Protein AF-A0A4U3AWZ4-F1 (afdb_monomer)

Nearest PDB structures (foldseek):
  3dxq-assembly1_A  TM=5.877E-01  e=1.716E-02  Mesorhizobium loti
  8i8g-assembly1_A  TM=4.492E-01  e=3.059E-01  Streptosporangium roseum
  5x8r-assembly1_d  TM=2.273E-01  e=2.087E+00  Spinacia oleracea
  6gsm-assembly1_l  TM=3.420E-01  e=9.355E+00  Saccharomyces cerevisiae S288C

Foldseek 3Di:
DDPPPDWDFDPDDDDWTWIDDDFKIWTADDPCVVVVQVVLVVCVVVVNPPDWHFDQADPVRTTITTHDDDDDQGPPGDPVVVDPVVD

Radius of gyration: 14.71 Å; Cα contacts (8 Å, |Δi|>4): 103; chains: 1; bounding box: 36×28×36 Å

Sequence (87 aa):
MSNYTNQEKLTGGNVSNVYRSENTVRRELKPGSAKIHTLLQHLENKGFHHAPKFLGVDEKDREILSFIEGDAGNYPLKEYMRSNDVL

pLDDT: mean 89.73, std 12.41, range [37.22, 98.62]

Secondary structure (DSSP, 8-state):
---TT-PEEPP--SS--EEEETTEEEEE--TTHHHHHHHHHHHHHTT-TTSPPEEEE-TTSEEEEE---S---PSSPPGGGGSGGG-

Solvent-accessible surface area (backbone atoms only — not comparable to full-atom values): 5572 Å² total; per-residue (Å²): 137,80,86,73,85,64,60,45,74,59,86,67,77,94,84,61,73,39,33,36,42,90,68,26,33,37,32,74,68,53,100,61,41,71,62,50,46,55,48,28,49,51,36,52,77,69,68,45,80,91,57,57,45,68,74,54,66,49,98,84,64,21,39,31,28,42,56,77,92,79,85,80,85,48,86,82,61,57,72,66,79,74,42,78,90,74,115

Organism: NCBI:txid1890302

Mean predicted aligned error: 5.3 Å

Structure (mmCIF, N/CA/C/O backbone):
data_AF-A0A4U3AWZ4-F1
#
_entry.id   AF-A0A4U3AWZ4-F1
#
loop_
_atom_site.group_PDB
_atom_site.id
_atom_site.type_symbol
_atom_site.label_atom_id
_atom_site.label_alt_id
_atom_site.label_comp_id
_atom_site.label_asym_id
_atom_site.label_entity_id
_atom_site.label_seq_id
_atom_site.pdbx_PDB_ins_code
_atom_site.Cartn_x
_atom_site.Cartn_y
_atom_site.Cartn_z
_atom_site.occupancy
_atom_site.B_iso_or_equiv
_atom_site.auth_seq_id
_atom_site.auth_comp_id
_atom_site.auth_asym_id
_atom_site.auth_atom_id
_atom_site.pdbx_PDB_model_num
ATOM 1 N N . MET A 1 1 ? -16.375 -11.939 16.083 1.00 37.22 1 MET A N 1
ATOM 2 C CA . MET A 1 1 ? -15.012 -11.814 16.646 1.00 37.22 1 MET A CA 1
ATOM 3 C C . MET A 1 1 ? -14.057 -11.880 15.471 1.00 37.22 1 MET A C 1
ATOM 5 O O . MET A 1 1 ? -14.047 -12.885 14.779 1.00 37.22 1 MET A O 1
ATOM 9 N N . SER A 1 2 ? -13.430 -10.755 15.138 1.00 46.81 2 SER A N 1
ATOM 10 C CA . SER A 1 2 ? -12.711 -10.561 13.876 1.00 46.81 2 SER A CA 1
ATOM 11 C C . SER A 1 2 ? -11.335 -11.239 13.904 1.00 46.81 2 SER A C 1
ATOM 13 O O . SER A 1 2 ? -10.603 -11.132 14.890 1.00 46.81 2 SER A O 1
ATOM 15 N N . ASN A 1 3 ? -11.013 -11.954 12.824 1.00 46.12 3 ASN A N 1
ATOM 16 C CA . ASN A 1 3 ? -9.791 -12.729 12.600 1.00 46.12 3 ASN A CA 1
ATOM 17 C C . ASN A 1 3 ? -8.555 -11.825 12.392 1.00 46.12 3 ASN A C 1
ATOM 19 O O . ASN A 1 3 ? -7.890 -11.890 11.361 1.00 46.12 3 ASN A O 1
ATOM 23 N N . TYR A 1 4 ? -8.204 -10.976 13.361 1.00 55.12 4 TYR A N 1
ATOM 24 C CA . TYR A 1 4 ? -6.986 -10.150 13.291 1.00 55.12 4 TYR A CA 1
ATOM 25 C C . TYR A 1 4 ? -5.684 -10.939 13.491 1.00 55.12 4 TYR A C 1
ATOM 27 O O . TYR A 1 4 ? -4.606 -10.346 13.468 1.00 55.12 4 TYR A O 1
ATOM 35 N N . THR A 1 5 ? -5.767 -12.251 13.708 1.00 58.38 5 THR A N 1
ATOM 36 C CA . THR A 1 5 ? -4.682 -13.075 14.249 1.00 58.38 5 THR A CA 1
ATOM 37 C C . THR A 1 5 ? -3.571 -13.403 13.251 1.00 58.38 5 THR A C 1
ATOM 39 O O . THR A 1 5 ? -2.541 -13.910 13.672 1.00 58.38 5 THR A O 1
ATOM 42 N N . ASN A 1 6 ? -3.727 -13.094 11.959 1.00 83.12 6 ASN A N 1
ATOM 43 C CA . ASN A 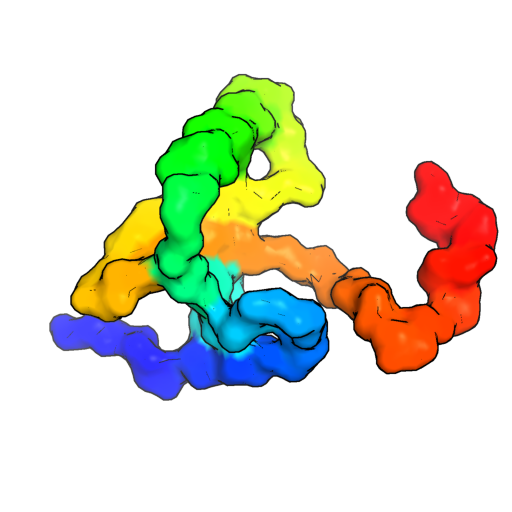1 6 ? -2.738 -13.446 10.933 1.00 83.12 6 ASN A CA 1
ATOM 44 C C . ASN A 1 6 ? -2.224 -12.215 10.164 1.00 83.12 6 ASN A C 1
ATOM 46 O O . ASN A 1 6 ? -2.285 -12.147 8.937 1.00 83.12 6 ASN A O 1
ATOM 50 N N . GLN A 1 7 ? -1.778 -11.196 10.907 1.00 90.56 7 GLN A N 1
ATOM 51 C CA . GLN A 1 7 ? -1.064 -10.052 10.338 1.00 90.56 7 GLN A CA 1
ATOM 52 C C . GLN A 1 7 ? 0.444 -10.297 10.381 1.00 90.56 7 GLN A C 1
ATOM 54 O O . GLN A 1 7 ? 1.005 -10.503 11.456 1.00 90.56 7 GLN A O 1
ATOM 59 N N . GLU A 1 8 ? 1.108 -10.202 9.234 1.00 94.19 8 GLU A N 1
ATOM 60 C CA . GLU A 1 8 ? 2.566 -10.212 9.144 1.00 94.19 8 GLU A CA 1
ATOM 61 C C . GLU A 1 8 ? 3.095 -8.786 8.984 1.00 94.19 8 GLU A C 1
ATOM 63 O O . GLU A 1 8 ? 2.545 -7.971 8.237 1.00 94.19 8 GLU A O 1
ATOM 68 N N . LYS A 1 9 ? 4.173 -8.456 9.696 1.00 93.56 9 LYS A N 1
ATOM 69 C CA . LYS A 1 9 ? 4.873 -7.192 9.470 1.00 93.56 9 LYS A CA 1
ATOM 70 C C . LYS A 1 9 ? 5.726 -7.338 8.213 1.00 93.56 9 LYS A C 1
ATOM 72 O O . LYS A 1 9 ? 6.606 -8.193 8.173 1.00 93.56 9 LYS A O 1
ATOM 77 N N . LEU A 1 10 ? 5.496 -6.484 7.219 1.00 91.56 10 LEU A N 1
ATOM 78 C CA . LEU A 1 10 ? 6.332 -6.460 6.024 1.00 91.56 10 LEU A CA 1
ATOM 79 C C . LEU A 1 10 ? 7.691 -5.835 6.348 1.00 91.56 10 LEU A C 1
ATOM 81 O O . LEU A 1 10 ? 7.779 -4.832 7.063 1.00 91.56 10 LEU A O 1
ATOM 85 N N . THR A 1 11 ? 8.751 -6.443 5.821 1.00 85.19 11 THR A N 1
ATOM 86 C CA . THR A 1 11 ? 10.119 -5.938 5.928 1.00 85.19 11 THR A CA 1
ATOM 87 C C . THR A 1 11 ? 10.426 -5.030 4.734 1.00 85.19 11 THR A C 1
ATOM 89 O O . THR A 1 11 ? 10.098 -5.340 3.590 1.00 85.19 11 THR A O 1
ATOM 92 N N . GLY A 1 12 ? 11.035 -3.873 5.002 1.00 79.69 12 GLY A N 1
ATOM 93 C CA . GLY A 1 12 ? 11.348 -2.860 3.990 1.00 79.69 12 GLY A C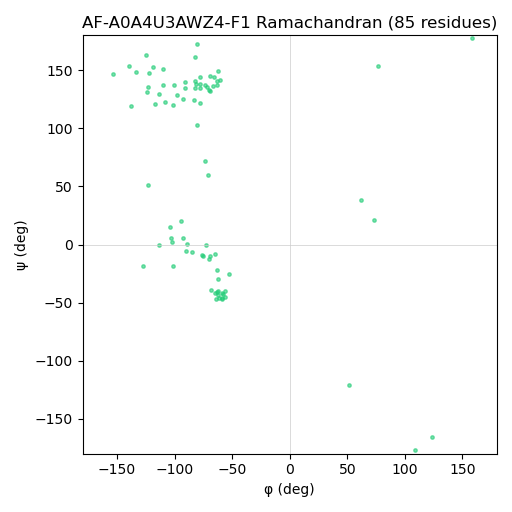A 1
ATOM 94 C C . GLY A 1 12 ? 10.492 -1.596 4.081 1.00 79.69 12 GLY A C 1
ATOM 95 O O . GLY A 1 12 ? 9.673 -1.434 4.986 1.00 79.69 12 GLY A O 1
ATOM 96 N N . GLY A 1 13 ? 10.711 -0.682 3.133 1.00 77.38 13 GLY A N 1
ATOM 97 C CA . GLY A 1 13 ? 10.161 0.672 3.175 1.00 77.38 13 GLY A CA 1
ATO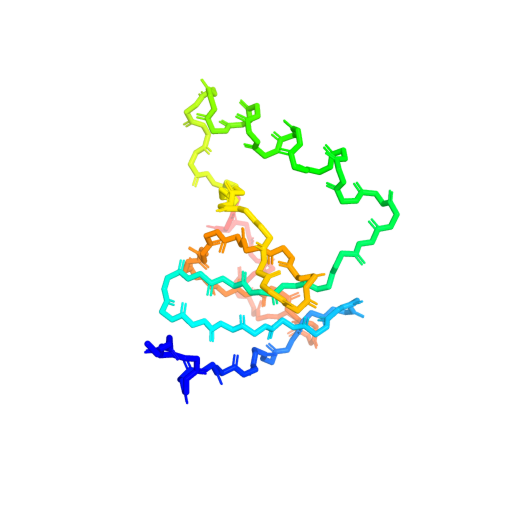M 98 C C . GLY A 1 13 ? 10.904 1.586 4.159 1.00 77.38 13 GLY A C 1
ATOM 99 O O . GLY A 1 13 ? 11.500 1.140 5.134 1.00 77.38 13 GLY A O 1
ATOM 100 N N . ASN A 1 14 ? 10.863 2.895 3.900 1.00 73.94 14 ASN A N 1
ATOM 101 C CA . ASN A 1 14 ? 11.683 3.868 4.637 1.00 73.94 14 ASN A CA 1
ATOM 102 C C . ASN A 1 14 ? 10.918 4.649 5.720 1.00 73.94 14 ASN A C 1
ATOM 104 O O . ASN A 1 14 ? 11.541 5.277 6.569 1.00 73.94 14 ASN A O 1
ATOM 108 N N . VAL A 1 15 ? 9.577 4.688 5.664 1.00 78.06 15 VAL A N 1
ATOM 109 C CA . VAL A 1 15 ? 8.798 5.771 6.313 1.00 78.06 15 VAL A CA 1
ATOM 110 C C . VAL A 1 15 ? 7.686 5.290 7.251 1.00 78.06 15 VAL A C 1
ATOM 112 O O . VAL A 1 15 ? 7.157 6.084 8.030 1.00 78.06 15 VAL A O 1
ATOM 115 N N . SER A 1 16 ? 7.232 4.041 7.157 1.00 85.12 16 SER A N 1
ATOM 116 C CA . SER A 1 16 ? 6.108 3.559 7.973 1.00 85.12 16 SER A CA 1
ATOM 117 C C . SER A 1 16 ? 6.168 2.060 8.186 1.00 85.12 16 SER A C 1
ATOM 119 O O . SER A 1 16 ? 6.541 1.327 7.274 1.00 85.12 16 SER A O 1
ATOM 121 N N . ASN A 1 17 ? 5.706 1.612 9.352 1.00 90.88 17 ASN A N 1
ATOM 122 C CA . ASN A 1 17 ? 5.423 0.202 9.581 1.00 90.88 17 ASN A CA 1
ATOM 123 C C . ASN A 1 17 ? 4.197 -0.214 8.757 1.00 90.88 17 ASN A C 1
ATOM 125 O O . ASN A 1 17 ? 3.172 0.470 8.778 1.00 90.88 17 ASN A O 1
ATOM 129 N N . VAL A 1 18 ? 4.303 -1.335 8.046 1.00 94.44 18 VAL A N 1
ATOM 130 C CA . VAL A 1 18 ? 3.223 -1.879 7.216 1.00 94.44 18 VAL A CA 1
ATOM 131 C C . VAL A 1 18 ? 2.931 -3.305 7.657 1.00 94.44 18 VAL A C 1
ATOM 133 O O . VAL A 1 18 ? 3.848 -4.113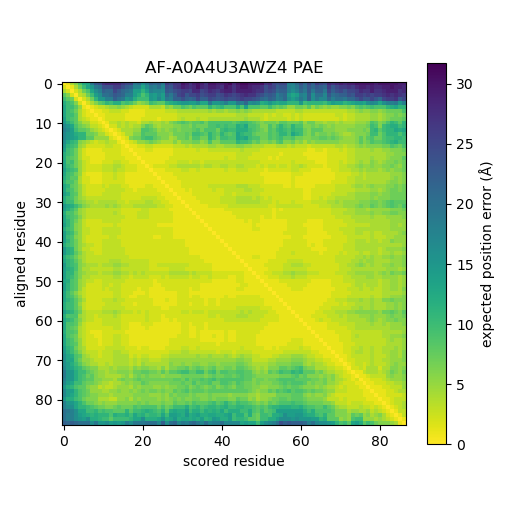 7.802 1.00 94.44 18 VAL A O 1
ATOM 136 N N . TYR A 1 19 ? 1.653 -3.612 7.864 1.00 95.50 19 TYR A N 1
ATOM 137 C CA . TYR A 1 19 ? 1.199 -4.942 8.263 1.00 95.50 19 TYR A CA 1
ATOM 138 C C . TYR A 1 19 ? 0.301 -5.522 7.181 1.00 95.50 19 TYR A C 1
ATOM 140 O O . TYR A 1 19 ? -0.727 -4.930 6.855 1.00 95.50 19 TYR A O 1
ATOM 148 N N . ARG A 1 20 ? 0.661 -6.672 6.622 1.00 95.56 20 ARG A N 1
ATOM 149 C CA . ARG A 1 20 ? -0.167 -7.383 5.652 1.00 95.56 20 ARG A CA 1
ATOM 150 C C . ARG A 1 20 ? -1.081 -8.364 6.371 1.00 95.56 20 ARG A C 1
ATOM 152 O O . ARG A 1 20 ? -0.666 -9.025 7.313 1.00 95.56 20 ARG A O 1
ATOM 159 N N . SER A 1 21 ? -2.321 -8.468 5.916 1.00 95.62 21 SER A N 1
ATOM 160 C CA . SER A 1 21 ? -3.191 -9.610 6.199 1.00 95.62 21 SER A CA 1
ATOM 161 C C . SER A 1 21 ? -3.914 -9.953 4.905 1.00 95.62 21 SER A C 1
ATOM 163 O O . SER A 1 21 ? -4.611 -9.114 4.324 1.00 95.62 21 SER A O 1
ATOM 165 N N . GLU A 1 22 ? -3.680 -11.180 4.442 1.00 94.25 22 GLU A N 1
ATOM 166 C CA . GLU A 1 22 ? -4.164 -11.694 3.160 1.00 94.25 22 GLU A CA 1
ATOM 167 C C . GLU A 1 22 ? -3.815 -10.743 1.996 1.00 94.25 22 GLU A C 1
ATOM 169 O O . GLU A 1 22 ? -2.645 -10.426 1.765 1.00 94.25 22 GLU A O 1
ATOM 174 N N . ASN A 1 23 ? -4.826 -10.250 1.280 1.00 96.19 23 ASN A N 1
ATOM 175 C CA . ASN A 1 23 ? -4.680 -9.402 0.096 1.00 96.19 23 ASN A CA 1
ATOM 176 C C . ASN A 1 23 ? -4.740 -7.903 0.419 1.00 96.19 23 ASN A C 1
ATOM 178 O O . ASN A 1 23 ? -5.032 -7.085 -0.451 1.00 96.19 23 ASN A O 1
ATOM 182 N N . THR A 1 24 ? -4.499 -7.524 1.675 1.00 97.50 24 THR A N 1
ATOM 183 C CA . THR A 1 24 ? -4.598 -6.134 2.131 1.00 97.50 24 THR A CA 1
ATOM 184 C C . THR A 1 24 ? -3.473 -5.767 3.092 1.00 97.50 24 THR A C 1
ATOM 186 O O . THR A 1 24 ? -2.924 -6.613 3.801 1.00 97.50 24 THR A O 1
ATOM 189 N N . VAL A 1 25 ? -3.134 -4.482 3.149 1.00 96.81 25 VAL A N 1
ATOM 190 C CA . VAL A 1 25 ? -2.130 -3.925 4.060 1.00 96.81 25 VAL A CA 1
ATOM 191 C C . VAL A 1 25 ? -2.732 -2.844 4.941 1.00 96.81 25 VAL A C 1
ATOM 193 O O . VAL A 1 25 ? -3.644 -2.137 4.526 1.00 96.81 25 VAL A O 1
ATOM 196 N N . ARG A 1 26 ? -2.226 -2.739 6.171 1.00 96.94 26 ARG A N 1
ATOM 197 C CA . ARG A 1 26 ? -2.614 -1.744 7.170 1.00 96.94 26 ARG A CA 1
ATOM 198 C C . ARG A 1 26 ? -1.437 -0.819 7.409 1.00 96.94 26 ARG A C 1
ATOM 200 O O . ARG A 1 26 ? -0.321 -1.292 7.656 1.00 96.94 26 ARG A O 1
ATOM 207 N N . ARG A 1 27 ? -1.687 0.485 7.332 1.00 94.88 27 ARG A N 1
ATOM 208 C CA . ARG A 1 27 ? -0.687 1.544 7.514 1.00 94.88 27 ARG A CA 1
ATOM 209 C C . ARG A 1 27 ? -1.239 2.620 8.437 1.00 94.88 27 ARG A C 1
ATOM 211 O O . ARG A 1 27 ? -2.437 2.861 8.467 1.00 94.88 27 ARG A O 1
ATOM 218 N N . GLU A 1 28 ? -0.369 3.255 9.204 1.00 95.19 28 GLU A N 1
ATOM 219 C CA . GLU A 1 28 ? -0.763 4.386 10.049 1.00 95.19 28 GLU A CA 1
ATOM 220 C C . GLU A 1 28 ? -1.269 5.553 9.191 1.00 95.19 28 GLU A C 1
ATOM 222 O O . GLU A 1 28 ? -0.658 5.887 8.168 1.00 95.19 28 GLU A O 1
ATOM 227 N N . LEU A 1 29 ? -2.357 6.194 9.624 1.00 95.81 29 LEU A N 1
ATOM 228 C CA . LEU A 1 29 ? -2.809 7.445 9.027 1.00 95.81 29 LEU A CA 1
ATOM 229 C C . LEU A 1 29 ? -1.791 8.564 9.282 1.00 95.81 29 LEU A C 1
ATOM 231 O O . LEU A 1 29 ? -1.165 8.659 10.337 1.00 95.81 29 LEU A O 1
ATOM 235 N N . LYS A 1 30 ? -1.632 9.444 8.293 1.00 93.69 30 LYS A N 1
ATOM 236 C CA . LYS A 1 30 ? -0.785 10.642 8.353 1.00 93.69 30 LYS A CA 1
ATOM 237 C C . LYS A 1 30 ? -1.625 11.878 8.022 1.00 93.69 30 LYS A C 1
ATOM 239 O O . LYS A 1 30 ? -2.666 11.736 7.382 1.00 93.69 30 LYS A O 1
ATOM 244 N N . PRO A 1 31 ? -1.169 13.107 8.339 1.00 95.00 31 PRO A N 1
ATOM 245 C CA . PRO A 1 31 ? -1.919 14.331 8.022 1.00 95.00 31 PRO A CA 1
ATOM 246 C C . PRO A 1 31 ? -2.350 14.467 6.547 1.00 95.00 31 PRO A C 1
ATOM 248 O O . PRO A 1 31 ? -3.329 15.140 6.242 1.00 95.00 31 PRO A O 1
ATOM 251 N N . GLY A 1 32 ? -1.636 13.818 5.619 1.00 95.06 32 GLY A N 1
ATOM 252 C CA . GLY A 1 32 ? -1.971 13.788 4.192 1.00 95.06 32 GLY A CA 1
ATOM 253 C C . GLY A 1 32 ? -2.885 12.643 3.735 1.00 95.06 32 GLY A C 1
ATOM 254 O O . GLY A 1 32 ? -3.262 12.638 2.564 1.00 95.06 32 GLY A O 1
ATOM 255 N N . SER A 1 33 ? -3.244 11.684 4.598 1.00 95.81 33 SER A N 1
ATOM 256 C CA . SER A 1 33 ? -3.925 10.441 4.195 1.00 95.81 33 SER A CA 1
ATOM 257 C C . SER A 1 33 ? -5.245 10.691 3.472 1.00 95.81 33 SER A C 1
ATOM 259 O O . SER A 1 33 ? -5.449 10.114 2.412 1.00 95.81 33 SER A O 1
ATOM 261 N N . ALA A 1 34 ? -6.074 11.631 3.935 1.00 97.19 34 ALA A N 1
ATOM 262 C CA . ALA A 1 34 ? -7.347 11.945 3.278 1.00 97.19 34 ALA A CA 1
ATOM 263 C C . ALA A 1 34 ? -7.178 12.341 1.796 1.00 97.19 34 ALA A C 1
ATOM 265 O O . ALA A 1 34 ? -7.943 11.908 0.939 1.00 97.19 34 ALA A O 1
ATOM 266 N N . LYS A 1 35 ? -6.135 13.117 1.465 1.00 98.25 35 LYS A N 1
ATOM 267 C CA . LYS A 1 35 ? -5.841 13.493 0.071 1.00 98.25 35 LYS A CA 1
ATOM 268 C C . LYS A 1 35 ? -5.378 12.291 -0.752 1.00 98.25 35 LYS A C 1
ATOM 270 O O . LYS A 1 35 ? -5.756 12.166 -1.914 1.00 98.25 35 LYS A O 1
ATOM 275 N N . ILE A 1 36 ? -4.576 11.410 -0.150 1.00 97.50 36 ILE A N 1
ATOM 276 C CA . ILE A 1 36 ? -4.129 10.169 -0.790 1.00 97.50 36 ILE A CA 1
ATOM 277 C C . ILE A 1 36 ? -5.319 9.243 -1.049 1.00 97.50 36 ILE A C 1
ATOM 279 O O . ILE A 1 36 ? -5.424 8.707 -2.144 1.00 97.50 36 ILE A O 1
ATOM 283 N N . HIS A 1 37 ? -6.256 9.109 -0.109 1.00 98.19 37 HIS A N 1
ATOM 284 C CA . HIS A 1 37 ? -7.467 8.302 -0.298 1.00 98.19 37 HIS A CA 1
ATOM 285 C C . HIS A 1 37 ? -8.290 8.797 -1.487 1.00 98.19 37 HIS A C 1
ATOM 287 O O . HIS A 1 37 ? -8.642 7.995 -2.349 1.00 98.19 37 HIS A O 1
ATOM 293 N N . THR A 1 38 ? -8.509 10.113 -1.598 1.00 98.44 38 THR A N 1
ATOM 294 C CA . THR A 1 38 ? -9.186 10.719 -2.757 1.00 98.44 38 THR A CA 1
ATOM 295 C C . THR A 1 38 ? -8.462 10.416 -4.071 1.00 98.44 38 THR A C 1
ATOM 297 O O . THR A 1 38 ? -9.105 10.101 -5.073 1.00 98.44 38 THR A O 1
ATOM 300 N N . LEU A 1 39 ? -7.126 10.475 -4.082 1.00 98.62 39 LEU A N 1
ATOM 301 C CA . LEU A 1 39 ? -6.331 10.138 -5.264 1.00 98.62 39 LEU A CA 1
ATOM 302 C C . LEU A 1 39 ? -6.480 8.660 -5.652 1.00 98.62 39 LEU A C 1
ATOM 304 O O . LEU A 1 39 ? -6.710 8.363 -6.821 1.00 98.62 39 LEU A O 1
ATOM 308 N N . LEU A 1 40 ? -6.379 7.736 -4.694 1.00 98.50 40 LEU A N 1
ATOM 309 C CA . LEU A 1 40 ? -6.496 6.300 -4.967 1.00 98.50 40 LEU A CA 1
ATOM 310 C C . LEU A 1 40 ? -7.892 5.938 -5.494 1.00 98.50 40 LEU A C 1
ATOM 312 O O . LEU A 1 40 ? -8.000 5.196 -6.467 1.00 98.50 40 LEU A O 1
ATOM 316 N N . GLN A 1 41 ? -8.948 6.527 -4.926 1.00 98.38 41 GLN A N 1
ATOM 317 C CA . GLN A 1 41 ? -10.317 6.364 -5.430 1.00 98.38 41 GLN A CA 1
ATOM 318 C C . GLN A 1 41 ? -10.469 6.909 -6.856 1.00 98.38 41 GLN A C 1
ATOM 320 O O . GLN A 1 41 ? -11.122 6.292 -7.693 1.00 98.38 41 GLN A O 1
ATOM 325 N N . HIS A 1 42 ? -9.849 8.053 -7.166 1.00 98.50 42 HIS A N 1
ATOM 326 C CA . HIS A 1 42 ? -9.851 8.585 -8.528 1.00 98.50 42 HIS A CA 1
ATOM 327 C C . HIS A 1 42 ? -9.171 7.629 -9.517 1.00 98.50 42 HIS A C 1
ATOM 329 O O . HIS A 1 42 ? -9.718 7.379 -10.588 1.00 98.50 42 HIS A O 1
ATOM 335 N N . LEU A 1 43 ? -8.004 7.085 -9.159 1.00 98.56 43 LEU A N 1
ATOM 336 C CA . LEU A 1 43 ? -7.271 6.128 -9.991 1.00 98.56 43 LEU A CA 1
ATOM 337 C C . LEU A 1 43 ? -8.081 4.849 -10.225 1.00 98.56 43 LEU A C 1
ATOM 339 O O . LEU A 1 43 ? -8.192 4.398 -11.365 1.00 98.56 43 LEU A O 1
ATOM 343 N N . GLU A 1 44 ? -8.717 4.317 -9.179 1.00 98.06 44 GLU A N 1
ATOM 344 C CA . GLU A 1 44 ? -9.620 3.172 -9.298 1.00 98.06 44 GLU A CA 1
ATOM 345 C C . GLU A 1 44 ? -10.789 3.467 -10.249 1.00 98.06 44 GLU A C 1
ATOM 347 O O . GLU A 1 44 ? -11.041 2.692 -11.170 1.00 98.06 44 GLU A O 1
ATOM 352 N N . ASN A 1 45 ? -11.438 4.627 -10.105 1.00 98.06 45 ASN A N 1
ATOM 353 C CA . ASN A 1 45 ? -12.537 5.056 -10.977 1.00 98.06 45 ASN A CA 1
ATOM 354 C C . ASN A 1 45 ? -12.113 5.260 -12.440 1.00 98.06 45 ASN A C 1
ATOM 356 O O . ASN A 1 45 ? -12.952 5.237 -13.340 1.00 98.06 45 ASN A O 1
ATOM 360 N N . LYS A 1 46 ? -10.819 5.478 -12.695 1.00 98.44 46 LYS A N 1
ATOM 361 C CA . LYS A 1 46 ? -10.239 5.560 -14.042 1.00 98.44 46 LYS A CA 1
ATOM 362 C C . LYS A 1 46 ? -9.777 4.208 -14.590 1.00 98.44 46 LYS A C 1
ATOM 364 O O . LYS A 1 46 ? -9.276 4.169 -15.709 1.00 98.44 46 LYS A O 1
ATOM 369 N N . GLY A 1 47 ? -9.948 3.118 -13.840 1.00 97.50 47 GLY A N 1
ATOM 370 C CA . GLY A 1 47 ? -9.498 1.783 -14.240 1.00 97.50 47 GLY A CA 1
ATOM 371 C C . GLY A 1 47 ? -7.981 1.605 -14.159 1.00 97.50 47 GLY A C 1
ATOM 372 O O . GLY A 1 47 ? -7.424 0.736 -14.822 1.00 97.50 47 GLY A O 1
ATOM 373 N N . PHE A 1 48 ? -7.281 2.430 -13.375 1.00 97.38 48 PHE A N 1
ATOM 374 C CA . PHE A 1 48 ? -5.839 2.297 -13.208 1.00 97.38 48 PHE A CA 1
ATOM 375 C C . PHE A 1 48 ? -5.514 1.198 -12.186 1.00 97.38 48 PHE A C 1
ATOM 377 O O . PHE A 1 48 ? -5.620 1.398 -10.978 1.00 97.38 48 PHE A O 1
ATOM 384 N N . HIS A 1 49 ? -5.102 0.027 -12.675 1.00 93.06 49 HIS A N 1
ATOM 385 C CA . HIS A 1 49 ? -4.893 -1.173 -11.853 1.00 93.06 49 HIS A CA 1
ATOM 386 C C . HIS A 1 49 ? -3.518 -1.264 -11.167 1.00 93.06 49 HIS A C 1
ATOM 388 O O . HIS A 1 49 ? -3.308 -2.161 -10.355 1.00 93.06 49 HIS A O 1
ATOM 394 N N . HIS A 1 50 ? -2.592 -0.345 -11.457 1.00 93.75 50 HIS A N 1
ATOM 395 C CA . HIS A 1 50 ? -1.231 -0.364 -10.898 1.00 93.75 50 HIS A CA 1
ATOM 396 C C . HIS A 1 50 ? -1.074 0.472 -9.614 1.00 93.75 50 HIS A C 1
ATOM 398 O O . HIS A 1 50 ? 0.035 0.617 -9.104 1.00 93.75 50 HIS A O 1
ATOM 404 N N . ALA A 1 51 ? -2.166 1.025 -9.078 1.00 97.00 51 ALA A N 1
ATOM 405 C CA . ALA A 1 51 ? -2.199 1.676 -7.769 1.00 97.00 51 ALA A CA 1
ATOM 406 C C . ALA A 1 51 ? -3.012 0.842 -6.767 1.00 97.00 51 ALA A C 1
ATOM 408 O O . ALA A 1 51 ? -3.948 0.144 -7.165 1.00 97.00 51 ALA A O 1
ATOM 409 N N . PRO A 1 52 ? -2.692 0.913 -5.462 1.00 97.12 52 PRO A N 1
ATOM 410 C CA . PRO A 1 52 ? -3.476 0.218 -4.456 1.00 97.12 52 PRO A CA 1
ATOM 411 C C . PRO A 1 52 ? -4.853 0.871 -4.308 1.00 97.12 52 PRO A C 1
ATOM 413 O O . PRO A 1 52 ? -4.994 2.090 -4.373 1.00 97.12 52 PRO A O 1
ATOM 416 N N . LYS A 1 53 ? -5.872 0.061 -4.045 1.00 98.25 53 LYS A N 1
ATOM 417 C CA . LYS A 1 53 ? -7.226 0.523 -3.736 1.00 98.25 53 LYS A CA 1
ATOM 418 C C . LYS A 1 53 ? -7.323 0.902 -2.268 1.00 98.25 53 LYS A C 1
ATOM 420 O O . LYS A 1 53 ? -6.779 0.196 -1.419 1.00 98.25 53 LYS A O 1
ATOM 425 N N . PHE A 1 54 ? -8.037 1.980 -1.965 1.00 98.38 54 PHE A N 1
ATOM 426 C CA . PHE A 1 54 ? -8.392 2.319 -0.590 1.00 98.38 54 PHE A CA 1
ATOM 427 C C . PHE A 1 54 ? -9.643 1.541 -0.173 1.00 98.38 54 PHE A C 1
ATOM 429 O O . PHE A 1 54 ? -10.668 1.622 -0.841 1.00 98.38 54 PHE A O 1
ATOM 436 N N . LEU A 1 55 ? -9.557 0.792 0.927 1.00 98.19 55 LEU A N 1
ATOM 437 C CA . LEU A 1 55 ? -10.604 -0.136 1.374 1.00 98.19 55 LEU A CA 1
ATOM 438 C C . LEU A 1 55 ? -11.262 0.285 2.696 1.00 98.19 55 LEU A C 1
ATOM 440 O O . LEU A 1 55 ? -12.162 -0.401 3.174 1.00 98.19 55 LEU A O 1
ATOM 444 N N . GLY A 1 56 ? -10.826 1.399 3.286 1.00 97.88 56 GLY A N 1
ATOM 445 C CA . GLY A 1 56 ? -11.360 1.932 4.537 1.00 97.88 56 GLY A CA 1
ATOM 446 C C . GLY A 1 56 ? -10.293 2.124 5.610 1.00 97.88 56 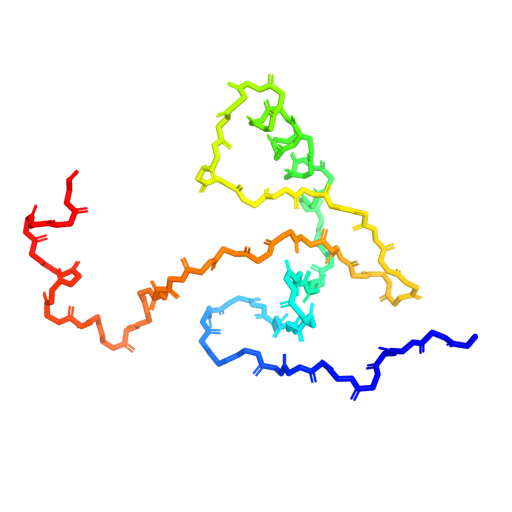GLY A C 1
ATOM 447 O O . GLY A 1 56 ? -9.093 2.113 5.338 1.00 97.88 56 GLY A O 1
ATOM 448 N N . VAL A 1 57 ? -10.752 2.315 6.843 1.00 97.81 57 VAL A N 1
ATOM 449 C CA . VAL A 1 57 ? -9.920 2.468 8.041 1.00 97.81 57 VAL A CA 1
ATOM 450 C C . VAL A 1 57 ? -10.333 1.388 9.037 1.00 97.81 57 VAL A C 1
ATOM 452 O O . VAL A 1 57 ? -11.525 1.118 9.191 1.00 97.81 57 VAL A O 1
ATOM 455 N N . ASP A 1 58 ? -9.355 0.729 9.655 1.00 95.56 58 ASP A N 1
ATOM 456 C CA . ASP A 1 58 ? -9.604 -0.295 10.668 1.00 95.56 58 ASP A CA 1
ATOM 457 C C . ASP A 1 58 ? -9.909 0.315 12.049 1.00 95.56 58 ASP A C 1
ATOM 459 O O . ASP A 1 58 ? -9.782 1.513 12.290 1.00 95.56 58 ASP A O 1
ATOM 463 N N . GLU A 1 59 ? -10.304 -0.528 12.995 1.00 95.44 59 GLU A N 1
ATOM 464 C CA . GLU A 1 59 ? -10.627 -0.155 14.375 1.00 95.44 59 GLU A CA 1
ATOM 465 C C . GLU A 1 59 ? -9.440 0.392 15.190 1.00 95.44 59 GLU A C 1
ATOM 467 O O . GLU A 1 59 ? -9.634 0.858 16.312 1.00 95.44 59 GLU A O 1
ATOM 472 N N . LYS A 1 60 ? -8.215 0.327 14.651 1.00 94.31 60 LYS A N 1
ATOM 473 C CA . LYS A 1 60 ? -6.987 0.868 15.253 1.00 94.31 60 LYS A CA 1
ATOM 474 C C . LYS A 1 60 ? -6.536 2.165 14.580 1.00 94.31 60 LYS A C 1
ATOM 476 O O . LYS A 1 60 ? -5.389 2.565 14.768 1.00 94.31 60 LYS A O 1
ATOM 481 N N . ASP A 1 61 ? -7.415 2.794 13.802 1.00 95.75 61 ASP A N 1
ATOM 482 C CA . ASP A 1 61 ? -7.152 4.034 13.069 1.00 95.75 61 ASP A CA 1
ATOM 483 C C . ASP A 1 61 ? -6.020 3.897 12.028 1.00 95.75 61 ASP A C 1
ATOM 485 O O . ASP A 1 61 ? -5.182 4.781 11.828 1.00 95.75 61 ASP A O 1
ATOM 489 N N . ARG A 1 62 ? -5.968 2.738 11.356 1.00 96.88 62 ARG A N 1
ATOM 490 C CA . ARG A 1 62 ? -5.027 2.457 10.261 1.00 96.88 62 ARG A CA 1
ATOM 491 C C . ARG A 1 62 ? -5.767 2.374 8.936 1.00 96.88 62 ARG A C 1
ATOM 493 O O . ARG A 1 62 ? -6.805 1.725 8.839 1.00 96.88 62 ARG A O 1
ATOM 500 N N . GLU A 1 63 ? -5.212 2.970 7.885 1.00 97.75 63 GLU A N 1
ATOM 501 C CA . GLU A 1 63 ? -5.748 2.800 6.533 1.00 97.75 63 GLU A CA 1
ATOM 502 C C . GLU A 1 63 ? -5.568 1.353 6.061 1.00 97.75 63 GLU A C 1
ATOM 504 O O . GLU A 1 63 ? -4.499 0.762 6.237 1.00 97.75 63 GLU A O 1
ATOM 509 N N . ILE A 1 64 ? -6.609 0.799 5.440 1.00 98.12 64 ILE A N 1
ATOM 510 C CA . ILE A 1 64 ? -6.598 -0.502 4.777 1.00 98.12 64 ILE A CA 1
ATOM 511 C C . ILE A 1 64 ? -6.471 -0.250 3.276 1.00 98.12 64 ILE A C 1
ATOM 513 O O . ILE A 1 64 ? -7.332 0.386 2.666 1.00 98.12 64 ILE A O 1
ATOM 517 N N . LEU A 1 65 ? -5.408 -0.772 2.670 1.00 97.94 65 LEU A N 1
ATOM 518 C CA . LEU A 1 65 ? -5.172 -0.701 1.229 1.00 97.94 65 LEU A CA 1
ATOM 519 C C . LEU A 1 65 ? -5.108 -2.108 0.631 1.00 97.94 65 LEU A C 1
ATOM 521 O O . LEU A 1 65 ? -4.707 -3.050 1.318 1.00 97.94 65 LEU A O 1
ATOM 525 N N . SER A 1 66 ? -5.448 -2.272 -0.648 1.00 98.00 66 SER A N 1
ATOM 526 C CA . SER A 1 66 ? -5.170 -3.532 -1.347 1.00 98.00 66 SER A CA 1
ATOM 527 C C . SER A 1 66 ? -3.662 -3.783 -1.423 1.00 98.00 66 SER A C 1
ATOM 529 O O . SER A 1 66 ? -2.874 -2.863 -1.649 1.00 98.00 66 SER A O 1
ATOM 531 N N . PHE A 1 67 ? -3.255 -5.037 -1.257 1.00 95.81 67 PHE A N 1
ATOM 532 C CA . PHE A 1 67 ? -1.879 -5.458 -1.485 1.00 95.81 67 PHE A CA 1
ATOM 533 C C . PHE A 1 67 ? -1.623 -5.599 -2.990 1.00 95.81 67 PHE A C 1
ATOM 535 O O . PHE A 1 67 ? -2.470 -6.121 -3.713 1.0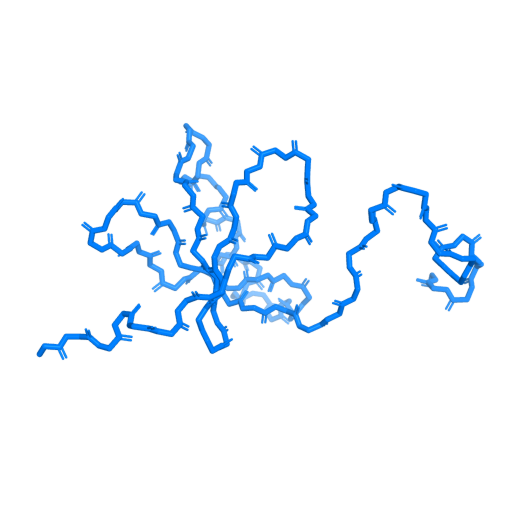0 95.81 67 PHE A O 1
ATOM 542 N N . ILE A 1 68 ? -0.462 -5.135 -3.447 1.00 94.25 68 ILE A N 1
ATOM 543 C CA . ILE A 1 68 ? 0.028 -5.365 -4.807 1.00 94.25 68 ILE A CA 1
ATOM 544 C C . ILE A 1 68 ? 1.184 -6.346 -4.689 1.00 94.25 68 ILE A C 1
ATOM 546 O O . ILE A 1 68 ? 2.144 -6.084 -3.965 1.00 94.25 68 ILE A O 1
ATOM 550 N N . GLU A 1 69 ? 1.070 -7.474 -5.379 1.00 92.00 69 GLU A N 1
ATOM 551 C CA . GLU A 1 69 ? 2.144 -8.453 -5.453 1.00 92.00 69 GLU A CA 1
ATOM 552 C C . GLU A 1 69 ? 3.305 -7.906 -6.289 1.00 92.00 69 GLU A C 1
ATOM 554 O O . GLU A 1 69 ? 3.104 -7.348 -7.368 1.00 92.00 69 GLU A O 1
ATOM 559 N N . GLY A 1 70 ? 4.521 -8.040 -5.768 1.00 89.12 70 GLY A N 1
ATOM 560 C CA . GLY A 1 70 ? 5.731 -7.571 -6.424 1.00 89.12 70 GLY A CA 1
ATOM 561 C C . GLY A 1 70 ? 6.874 -7.350 -5.442 1.00 89.12 70 GLY A C 1
ATOM 562 O O . GLY A 1 70 ? 6.731 -7.511 -4.229 1.00 89.12 70 GLY A O 1
ATOM 563 N N . ASP A 1 71 ? 8.021 -6.958 -5.986 1.00 86.06 71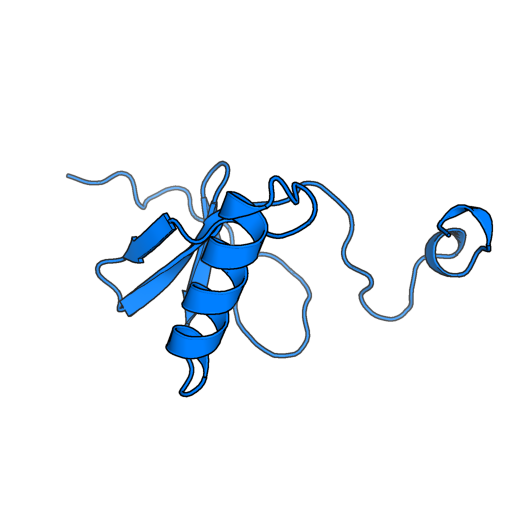 ASP A N 1
ATOM 564 C CA . ASP A 1 71 ? 9.210 -6.632 -5.210 1.00 86.06 71 ASP A CA 1
ATOM 565 C C . ASP A 1 71 ? 9.336 -5.118 -5.006 1.00 86.06 71 ASP A C 1
ATOM 567 O O . ASP A 1 71 ? 9.342 -4.340 -5.960 1.00 86.06 71 ASP A O 1
ATOM 571 N N . ALA A 1 72 ? 9.516 -4.693 -3.755 1.00 84.81 72 ALA A N 1
ATOM 572 C CA . ALA A 1 72 ? 9.850 -3.309 -3.442 1.00 84.81 72 ALA A CA 1
ATOM 573 C C . ALA A 1 72 ? 11.358 -3.057 -3.610 1.00 84.81 72 ALA A C 1
ATOM 575 O O . ALA A 1 72 ? 12.190 -3.819 -3.110 1.00 84.81 72 ALA A O 1
ATOM 576 N N . GLY A 1 73 ? 11.714 -1.947 -4.260 1.00 83.69 73 GLY A N 1
ATOM 577 C CA . GLY A 1 73 ? 13.098 -1.507 -4.444 1.00 83.69 73 GLY A CA 1
ATOM 578 C C . GLY A 1 73 ? 13.735 -0.953 -3.168 1.00 83.69 73 GLY A C 1
ATOM 579 O O . GLY A 1 73 ? 13.955 0.250 -3.053 1.00 83.69 73 GLY A O 1
ATOM 580 N N . ASN A 1 74 ? 14.040 -1.819 -2.201 1.00 82.56 74 ASN A N 1
ATOM 581 C CA . ASN A 1 74 ? 14.847 -1.451 -1.035 1.00 82.56 74 ASN A CA 1
ATOM 582 C C . ASN A 1 74 ? 16.336 -1.398 -1.413 1.00 82.56 74 ASN A C 1
ATOM 584 O O . ASN A 1 74 ? 16.798 -2.191 -2.230 1.00 82.56 74 ASN A O 1
ATOM 588 N N . TYR A 1 75 ? 17.095 -0.469 -0.826 1.00 80.44 75 TYR A N 1
ATOM 589 C CA . TYR A 1 75 ? 18.521 -0.329 -1.129 1.00 80.44 75 TYR A CA 1
ATOM 590 C C . TYR A 1 75 ? 19.376 -1.354 -0.347 1.00 80.44 75 TYR A C 1
ATOM 592 O O . TYR A 1 75 ? 19.140 -1.520 0.851 1.00 80.44 75 TYR A O 1
ATOM 600 N N .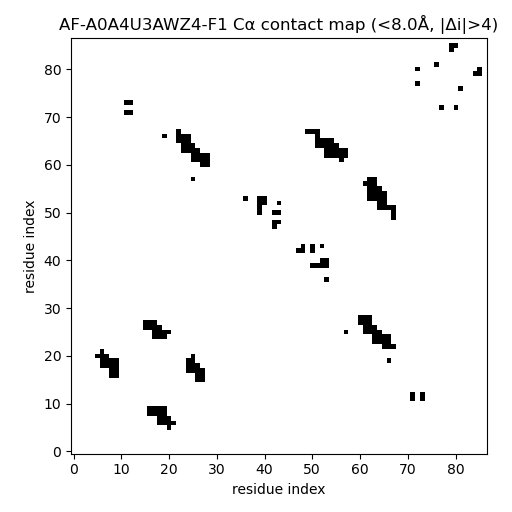 PRO A 1 76 ? 20.398 -1.986 -0.965 1.00 87.25 76 PRO A N 1
ATOM 601 C CA . PRO A 1 76 ? 20.782 -1.861 -2.371 1.00 87.25 76 PRO A CA 1
ATOM 602 C C . PRO A 1 76 ? 19.772 -2.541 -3.302 1.00 87.25 76 PRO A C 1
ATOM 604 O O . PRO A 1 76 ? 19.344 -3.663 -3.056 1.00 87.25 76 PRO A O 1
ATOM 607 N N . LEU A 1 77 ? 19.417 -1.851 -4.391 1.00 87.12 77 LEU A N 1
ATOM 608 C CA . LEU A 1 77 ? 18.507 -2.397 -5.400 1.00 87.12 77 LEU A CA 1
ATOM 609 C C . LEU A 1 77 ? 19.097 -3.666 -6.026 1.00 87.12 77 LEU A C 1
ATOM 611 O O . LEU A 1 77 ? 20.299 -3.715 -6.306 1.00 87.12 77 LEU A O 1
ATOM 615 N N . LYS A 1 78 ? 18.233 -4.652 -6.293 1.00 88.00 78 LYS A N 1
ATOM 616 C CA . LYS A 1 78 ? 18.582 -5.857 -7.059 1.00 88.00 78 LYS A CA 1
ATOM 617 C C . LYS A 1 78 ? 19.003 -5.457 -8.483 1.00 88.00 78 LYS A C 1
ATOM 619 O O . LYS A 1 78 ? 18.504 -4.469 -9.017 1.00 88.00 78 LYS A O 1
ATOM 624 N N . GLU A 1 79 ? 19.898 -6.221 -9.107 1.00 89.69 79 GLU A N 1
ATOM 625 C CA . GLU A 1 79 ? 20.499 -5.878 -10.409 1.00 89.69 79 GLU A CA 1
ATOM 626 C C . GLU A 1 79 ? 19.458 -5.633 -11.512 1.00 89.69 79 GLU A C 1
ATOM 628 O O . GLU A 1 79 ? 19.513 -4.605 -12.182 1.00 89.69 79 GLU A O 1
ATOM 633 N N . TYR A 1 80 ? 18.442 -6.495 -11.622 1.00 89.50 80 TYR A N 1
ATOM 634 C CA . TYR A 1 80 ? 17.381 -6.329 -12.622 1.00 89.50 80 TYR A CA 1
ATOM 635 C C . TYR A 1 80 ? 16.571 -5.037 -12.439 1.00 89.50 80 TYR A C 1
ATOM 637 O O . TYR A 1 80 ? 16.115 -4.464 -13.420 1.00 89.50 80 TYR A O 1
ATOM 645 N N . MET A 1 81 ? 16.425 -4.529 -11.207 1.00 89.69 81 MET A N 1
ATOM 646 C CA . MET A 1 81 ? 15.714 -3.268 -10.943 1.00 89.69 81 MET A CA 1
ATOM 647 C C . MET A 1 81 ? 16.492 -2.041 -11.443 1.00 89.69 81 MET A C 1
ATOM 649 O O . MET A 1 81 ? 15.954 -0.938 -11.455 1.00 89.69 81 MET A O 1
ATOM 653 N N . ARG A 1 82 ? 17.774 -2.214 -11.792 1.00 86.19 82 ARG A N 1
ATOM 654 C CA . ARG A 1 82 ? 18.641 -1.189 -12.389 1.00 86.19 82 ARG A CA 1
ATOM 655 C C . ARG A 1 82 ? 18.811 -1.378 -13.903 1.00 86.19 82 ARG A C 1
ATOM 657 O O . ARG A 1 82 ? 19.569 -0.623 -14.507 1.00 86.19 8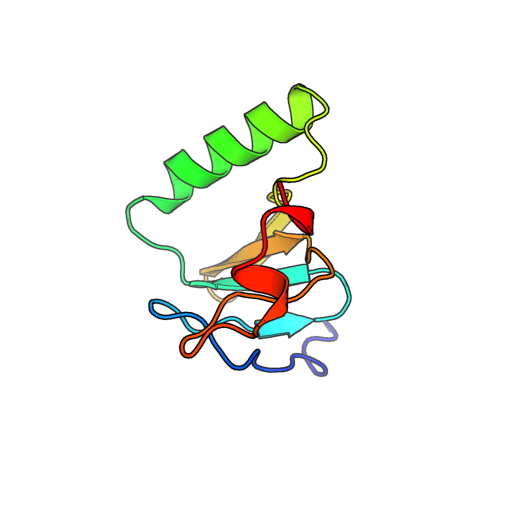2 ARG A O 1
ATOM 664 N N . SER A 1 83 ? 18.154 -2.378 -14.494 1.00 88.00 83 SER A N 1
ATOM 665 C CA . SER A 1 83 ? 18.154 -2.620 -15.939 1.00 88.00 83 SER A CA 1
ATOM 666 C C . SER A 1 83 ? 17.131 -1.728 -16.652 1.00 88.00 83 SER A C 1
ATOM 668 O O . SER A 1 83 ? 16.186 -1.245 -16.037 1.00 88.00 83 SER A O 1
ATOM 670 N N . ASN A 1 84 ? 17.281 -1.554 -17.967 1.00 87.75 84 ASN A N 1
ATOM 671 C CA . ASN A 1 84 ? 16.230 -0.980 -18.813 1.00 87.75 84 ASN A CA 1
ATOM 672 C C . ASN A 1 84 ? 15.088 -1.974 -19.093 1.00 87.75 84 ASN A C 1
ATOM 674 O O . ASN A 1 84 ? 14.055 -1.563 -19.602 1.00 87.75 84 ASN A O 1
ATOM 678 N N . ASP A 1 85 ? 15.245 -3.255 -18.741 1.00 82.38 85 ASP A N 1
ATOM 679 C CA . ASP A 1 85 ? 14.229 -4.296 -18.977 1.00 82.38 85 ASP A CA 1
ATOM 680 C C . ASP A 1 85 ? 12.968 -4.142 -18.103 1.00 82.38 85 ASP A C 1
ATOM 682 O O . ASP A 1 85 ? 11.991 -4.862 -18.295 1.00 82.38 85 ASP A O 1
ATOM 686 N N . VAL A 1 86 ? 12.997 -3.241 -17.112 1.00 72.06 86 VAL A N 1
ATOM 687 C CA . VAL A 1 86 ? 11.872 -2.951 -16.202 1.00 72.06 86 VAL A CA 1
ATOM 688 C C . VAL A 1 86 ? 11.126 -1.649 -16.544 1.00 72.06 86 VAL A C 1
ATOM 690 O O . VAL A 1 86 ? 10.260 -1.239 -15.768 1.00 72.06 86 VAL A O 1
ATOM 693 N N . LEU A 1 87 ? 11.481 -0.989 -17.656 1.00 62.59 87 LEU A N 1
ATOM 694 C CA . LEU A 1 87 ? 10.821 0.212 -18.196 1.00 62.59 87 LEU A CA 1
ATOM 695 C C . LEU A 1 87 ? 9.749 -0.161 -19.227 1.00 62.59 87 LEU A C 1
ATOM 697 O O . LEU A 1 87 ? 8.704 0.529 -19.230 1.00 62.59 87 LEU A O 1
#